Protein AF-A0A1V5VB85-F1 (afdb_monomer)

Structure (mmCIF, N/CA/C/O backbone):
data_AF-A0A1V5VB85-F1
#
_entry.id   AF-A0A1V5VB85-F1
#
loop_
_atom_site.group_PDB
_atom_site.id
_atom_site.type_symbol
_atom_site.label_atom_id
_atom_site.label_alt_id
_atom_site.label_comp_id
_atom_site.label_asym_id
_atom_site.label_entity_id
_atom_site.label_seq_id
_atom_site.pdbx_PDB_ins_code
_atom_site.Cartn_x
_atom_site.Cartn_y
_atom_site.Cartn_z
_atom_site.occupancy
_atom_site.B_iso_or_equiv
_atom_site.auth_seq_id
_atom_site.auth_comp_id
_atom_site.auth_asym_id
_atom_site.auth_atom_id
_atom_site.pdbx_PDB_model_num
ATOM 1 N N . MET A 1 1 ? -17.513 -11.051 17.243 1.00 61.53 1 MET A N 1
ATOM 2 C CA . MET A 1 1 ? -16.758 -9.834 17.634 1.00 61.53 1 MET A CA 1
ATOM 3 C C . MET A 1 1 ? -16.630 -8.921 16.417 1.00 61.53 1 MET A C 1
ATOM 5 O O . MET A 1 1 ? -16.766 -9.424 15.306 1.00 61.53 1 MET A O 1
ATOM 9 N N . LYS A 1 2 ? -16.430 -7.607 16.589 1.00 83.50 2 LYS A N 1
ATOM 10 C CA . LYS A 1 2 ? -16.338 -6.661 15.461 1.00 83.50 2 LYS A CA 1
ATOM 11 C C . LYS A 1 2 ? -14.901 -6.607 14.928 1.00 83.50 2 LYS A C 1
ATOM 13 O O . LYS A 1 2 ? -13.991 -6.323 15.695 1.00 83.50 2 LYS A O 1
ATOM 18 N N . LYS A 1 3 ? -14.724 -6.879 13.634 1.00 93.19 3 LYS A N 1
ATOM 19 C CA . LYS A 1 3 ? -13.442 -6.765 12.920 1.00 93.19 3 LYS A CA 1
ATOM 20 C C . LYS A 1 3 ? -13.002 -5.301 12.788 1.00 93.19 3 LYS A C 1
ATOM 22 O O . LYS A 1 3 ? -13.868 -4.428 12.701 1.00 93.19 3 LYS A O 1
ATOM 27 N N . ILE A 1 4 ? -11.692 -5.035 12.728 1.00 95.19 4 ILE A N 1
ATOM 28 C CA . ILE A 1 4 ? -11.178 -3.670 12.483 1.00 95.19 4 ILE A CA 1
ATOM 29 C C . ILE A 1 4 ? -11.105 -3.300 10.997 1.00 95.19 4 ILE A C 1
ATOM 31 O O . ILE A 1 4 ? -11.135 -2.112 10.675 1.00 95.19 4 ILE A O 1
ATOM 35 N N . GLY A 1 5 ? -11.037 -4.289 10.099 1.00 94.50 5 GLY A N 1
ATOM 36 C CA . GLY A 1 5 ? -11.111 -4.102 8.650 1.00 94.50 5 GLY A CA 1
ATOM 37 C C . GLY A 1 5 ? -12.489 -4.438 8.072 1.00 94.50 5 GLY A C 1
ATOM 38 O O . GLY A 1 5 ? -13.132 -5.411 8.477 1.00 94.50 5 GLY A O 1
ATOM 39 N N . PHE A 1 6 ? -12.914 -3.676 7.070 1.00 94.50 6 PHE A N 1
ATOM 40 C CA . PHE A 1 6 ? -14.128 -3.881 6.283 1.00 94.50 6 PHE A CA 1
ATOM 41 C C . PHE A 1 6 ? -13.810 -3.702 4.794 1.00 94.50 6 PHE A C 1
ATOM 43 O O . PHE A 1 6 ? -13.078 -2.782 4.434 1.00 94.50 6 PHE A O 1
ATOM 50 N N . ILE A 1 7 ? -14.366 -4.567 3.945 1.00 92.38 7 ILE A N 1
ATOM 51 C CA . ILE A 1 7 ? -14.302 -4.437 2.485 1.00 92.38 7 ILE A CA 1
ATOM 52 C C . ILE A 1 7 ? -15.701 -4.044 2.011 1.00 92.38 7 ILE A C 1
ATOM 54 O O . ILE A 1 7 ? -16.670 -4.733 2.329 1.00 92.38 7 ILE A O 1
ATOM 58 N N . GLU A 1 8 ? -15.806 -2.933 1.289 1.00 91.88 8 GLU A N 1
ATOM 59 C CA . GLU A 1 8 ? -17.047 -2.506 0.642 1.00 91.88 8 GLU A CA 1
ATOM 60 C C . GLU A 1 8 ? -17.393 -3.441 -0.531 1.00 91.88 8 GLU A C 1
ATOM 62 O O . GLU A 1 8 ? -16.565 -3.575 -1.438 1.00 91.88 8 GLU A O 1
ATOM 67 N N . PRO A 1 9 ? -18.594 -4.056 -0.561 1.00 88.19 9 PRO A N 1
ATOM 68 C CA . PRO A 1 9 ? -18.975 -4.988 -1.625 1.00 88.19 9 PRO A CA 1
ATOM 69 C C . PRO A 1 9 ? -18.965 -4.374 -3.030 1.00 88.19 9 PRO A C 1
ATOM 71 O O . PRO A 1 9 ? -18.531 -5.026 -3.973 1.00 88.19 9 PRO A O 1
ATOM 74 N N . ASP A 1 10 ? -19.421 -3.125 -3.162 1.00 87.44 10 ASP A N 1
ATOM 75 C CA . ASP A 1 10 ? -19.699 -2.504 -4.466 1.00 87.44 10 ASP A CA 1
ATOM 76 C C . ASP A 1 10 ? -18.494 -1.759 -5.070 1.00 87.44 10 ASP A C 1
ATOM 78 O O . ASP A 1 10 ? -18.439 -1.535 -6.277 1.00 87.44 10 ASP A O 1
ATOM 82 N N . SER A 1 11 ? -17.531 -1.350 -4.236 1.00 86.69 11 SER A N 1
ATOM 83 C CA . SER A 1 11 ? -16.379 -0.517 -4.628 1.00 86.69 11 SER A CA 1
ATOM 84 C C . SER A 1 11 ? -15.026 -1.226 -4.501 1.00 86.69 11 SER A C 1
ATOM 86 O O . SER A 1 11 ? -14.013 -0.719 -4.987 1.00 86.69 11 SER A O 1
ATOM 88 N N . GLY A 1 12 ? -14.975 -2.360 -3.792 1.00 86.38 12 GLY A N 1
ATOM 89 C CA . GLY A 1 12 ? -13.726 -3.022 -3.409 1.00 86.38 12 GLY A CA 1
ATOM 90 C C . GLY A 1 12 ? -12.858 -2.210 -2.437 1.00 86.38 12 GLY A C 1
ATOM 91 O O . GLY A 1 12 ? -11.713 -2.588 -2.187 1.00 86.38 12 GLY A O 1
ATOM 92 N N . PHE A 1 13 ? -13.353 -1.091 -1.888 1.00 92.50 13 PHE A N 1
ATOM 93 C CA . PHE A 1 13 ? -12.591 -0.273 -0.945 1.00 92.50 13 PHE A CA 1
ATOM 94 C C . PHE A 1 13 ? -12.382 -1.007 0.377 1.00 92.50 13 PHE A C 1
ATOM 96 O O . PHE A 1 13 ? -13.329 -1.465 1.019 1.00 92.50 13 PHE A O 1
ATOM 103 N N . VAL A 1 14 ? -11.131 -1.046 0.830 1.00 95.00 14 VAL A N 1
ATOM 104 C CA . VAL A 1 14 ? -10.756 -1.663 2.102 1.00 95.00 14 VAL A CA 1
ATOM 105 C C . VAL A 1 14 ? -10.573 -0.561 3.137 1.00 95.00 14 VAL A C 1
ATOM 107 O O . VAL A 1 14 ? -9.609 0.205 3.076 1.00 95.00 14 VAL A O 1
ATOM 110 N N . ARG A 1 15 ? -11.494 -0.462 4.098 1.00 95.62 15 ARG A N 1
ATOM 111 C CA . ARG A 1 15 ? -11.403 0.470 5.232 1.00 95.62 15 ARG A CA 1
ATOM 112 C C . ARG A 1 15 ? -10.896 -0.253 6.470 1.00 95.62 15 ARG A C 1
ATOM 114 O O . ARG A 1 15 ? -11.437 -1.291 6.837 1.00 95.62 15 ARG A O 1
ATOM 121 N N . VAL A 1 16 ? -9.927 0.333 7.166 1.00 96.06 16 VAL A N 1
ATOM 122 C CA . VAL A 1 16 ? -9.453 -0.155 8.472 1.00 96.06 16 VAL A CA 1
ATOM 123 C C . VAL A 1 16 ? -9.649 0.947 9.507 1.00 96.06 16 VAL A C 1
ATOM 125 O O . VAL A 1 16 ? -9.382 2.109 9.210 1.00 96.06 16 VAL A O 1
ATOM 128 N N . ASN A 1 17 ? -10.124 0.612 10.710 1.00 94.56 17 ASN A N 1
ATOM 129 C CA . ASN A 1 17 ? -10.322 1.557 11.814 1.00 94.56 17 ASN A CA 1
ATOM 130 C C . ASN A 1 17 ? -9.770 0.982 13.129 1.00 94.56 17 ASN A C 1
ATOM 132 O O . ASN A 1 17 ? -10.312 0.025 13.676 1.00 94.56 17 ASN A O 1
ATOM 136 N N . THR A 1 18 ? -8.706 1.596 13.651 1.00 92.81 18 THR A N 1
ATOM 137 C CA . THR A 1 18 ? -7.974 1.156 14.853 1.00 92.81 18 THR A CA 1
ATOM 138 C C . THR A 1 18 ? -8.404 1.878 16.131 1.00 92.81 18 THR A C 1
ATOM 140 O O . THR A 1 18 ? -7.732 1.751 17.155 1.00 92.81 18 THR A O 1
ATOM 143 N N . GLN A 1 19 ? -9.461 2.698 16.079 1.00 89.62 19 GLN A N 1
ATOM 144 C CA . GLN A 1 19 ? -9.843 3.714 17.077 1.00 89.62 19 GLN A CA 1
ATOM 145 C C . GLN A 1 19 ? -8.826 4.862 17.261 1.00 89.62 19 GLN 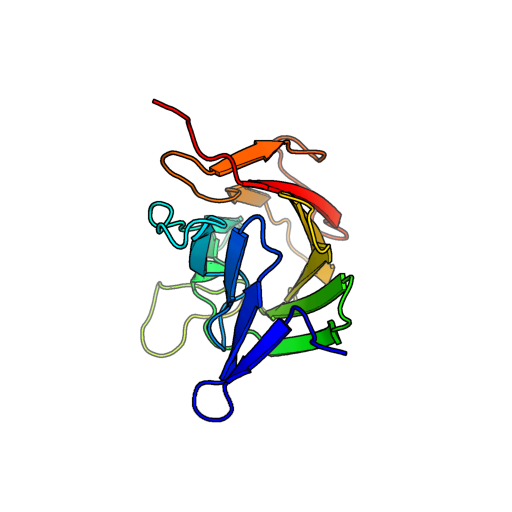A C 1
ATOM 147 O O . GLN A 1 19 ? -9.208 5.947 17.693 1.00 89.62 19 GLN A O 1
ATOM 152 N N . ARG A 1 20 ? -7.540 4.680 16.918 1.00 89.62 20 ARG A N 1
ATOM 153 C CA . ARG A 1 20 ? -6.532 5.764 16.873 1.00 89.62 20 ARG A CA 1
ATOM 154 C C . ARG A 1 20 ? -6.526 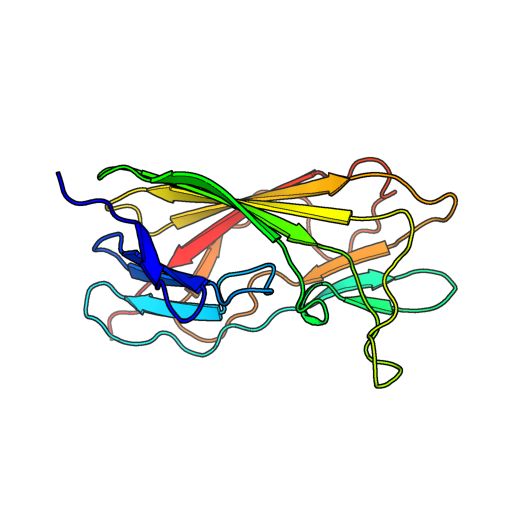6.508 15.547 1.00 89.62 20 ARG A C 1
ATOM 156 O O . ARG A 1 20 ? -6.268 7.710 15.521 1.00 89.62 20 ARG A O 1
ATOM 163 N N . PHE A 1 21 ? -6.784 5.788 14.464 1.00 92.00 21 PHE A N 1
ATOM 164 C CA . PHE A 1 21 ? -6.925 6.310 13.115 1.00 92.00 21 PHE A CA 1
ATOM 165 C C . PHE A 1 21 ? -7.834 5.380 12.302 1.00 92.00 21 PHE A C 1
ATOM 167 O O . PHE A 1 21 ? -8.101 4.243 12.699 1.00 92.00 21 PHE A O 1
ATOM 174 N N . GLY A 1 22 ? -8.277 5.852 11.144 1.00 92.94 22 GLY A N 1
ATOM 175 C CA . GLY A 1 22 ? -8.768 5.003 10.070 1.00 92.94 22 GLY A CA 1
ATOM 176 C C . GLY A 1 22 ? -7.988 5.260 8.786 1.00 92.94 22 GLY A C 1
ATOM 177 O O . GLY A 1 22 ? -7.509 6.373 8.568 1.00 92.94 22 GLY A O 1
ATOM 178 N N . CYS A 1 23 ? -7.846 4.246 7.941 1.00 93.88 23 CYS A N 1
ATOM 179 C CA . CYS A 1 23 ? -7.293 4.384 6.595 1.00 93.88 23 CYS A CA 1
ATOM 180 C C . CYS A 1 23 ? -8.195 3.711 5.555 1.00 93.88 23 CYS A C 1
ATOM 182 O O . CYS A 1 23 ? -9.106 2.948 5.894 1.00 93.88 23 CYS A O 1
ATOM 184 N N . THR A 1 24 ? -7.983 4.026 4.278 1.00 93.94 24 THR A N 1
ATOM 185 C CA . THR A 1 24 ? -8.713 3.406 3.167 1.00 93.94 24 THR A CA 1
ATOM 186 C C . THR A 1 24 ? -7.782 3.116 1.998 1.00 93.94 24 THR A C 1
ATOM 188 O O . THR A 1 24 ? -7.100 4.016 1.505 1.00 93.94 24 THR A O 1
ATOM 191 N N . PHE A 1 25 ? -7.781 1.862 1.552 1.00 92.44 25 PHE A N 1
ATOM 192 C CA . PHE A 1 25 ? -7.155 1.412 0.313 1.00 92.44 25 PHE A CA 1
ATOM 193 C C . PHE A 1 25 ? -8.222 1.408 -0.783 1.00 92.44 25 PHE A C 1
ATOM 195 O O . PHE A 1 25 ? -9.324 0.893 -0.578 1.00 92.44 25 PHE A O 1
ATOM 202 N N . PHE A 1 26 ? -7.908 2.005 -1.929 1.00 89.44 26 PHE A N 1
ATOM 203 C CA . PHE A 1 26 ? -8.766 1.973 -3.113 1.00 89.44 26 PHE A CA 1
ATOM 204 C C . PHE A 1 26 ? -8.371 0.764 -3.956 1.00 89.44 26 PHE A C 1
ATOM 206 O O . PHE A 1 26 ? -7.178 0.529 -4.127 1.00 89.44 26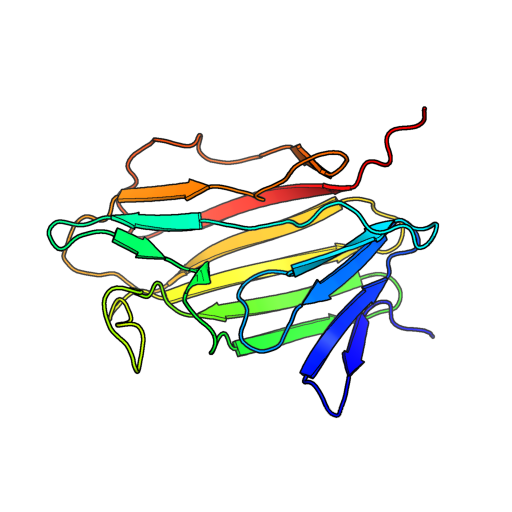 PHE A O 1
ATOM 213 N N . HIS A 1 27 ? -9.339 0.018 -4.490 1.00 84.12 27 HIS A N 1
ATOM 214 C CA . HIS A 1 27 ? -9.043 -1.116 -5.367 1.00 84.12 27 HIS A CA 1
ATOM 215 C C . HIS A 1 27 ? -8.101 -0.694 -6.511 1.00 84.12 27 HIS A C 1
ATOM 217 O O . HIS A 1 27 ? -8.268 0.382 -7.090 1.00 84.12 27 HIS A O 1
ATOM 223 N N . GLY A 1 28 ? -7.081 -1.511 -6.782 1.00 83.25 28 GLY A N 1
ATOM 224 C CA . GLY A 1 28 ? -6.055 -1.228 -7.782 1.00 83.25 28 GLY A CA 1
ATOM 225 C C . GLY A 1 28 ? -4.865 -0.379 -7.311 1.00 83.25 28 GLY A C 1
ATOM 226 O O . GLY A 1 28 ? -3.900 -0.266 -8.060 1.00 83.25 28 GLY A O 1
ATOM 227 N N . HIS A 1 29 ? -4.875 0.198 -6.099 1.00 87.31 29 HIS A N 1
ATOM 228 C CA . HIS A 1 29 ? -3.764 1.016 -5.580 1.00 87.31 29 HIS A CA 1
ATOM 229 C C . HIS A 1 29 ? -2.843 0.256 -4.615 1.00 87.31 29 HIS A C 1
ATOM 231 O O . HIS A 1 29 ? -3.283 -0.215 -3.572 1.00 87.31 29 HIS A O 1
ATOM 237 N N . MET A 1 30 ? -1.531 0.272 -4.870 1.00 89.44 30 MET A N 1
ATOM 238 C CA . MET A 1 30 ? -0.515 -0.381 -4.020 1.00 89.44 30 MET A CA 1
ATOM 239 C C . MET A 1 30 ? -0.421 0.121 -2.564 1.00 89.44 30 MET A C 1
ATOM 241 O O . MET A 1 30 ? 0.268 -0.501 -1.759 1.00 89.44 30 MET A O 1
ATOM 245 N N . PHE A 1 31 ? -1.088 1.222 -2.208 1.00 88.25 31 PHE A N 1
ATOM 246 C CA . PHE A 1 31 ? -0.999 1.886 -0.903 1.00 88.25 31 PHE A CA 1
ATOM 247 C C . PHE A 1 31 ? -2.350 2.489 -0.467 1.00 88.25 31 PHE A C 1
ATOM 249 O O . PHE A 1 31 ? -3.201 2.784 -1.312 1.00 88.25 31 PHE A O 1
ATOM 256 N N . PRO A 1 32 ? -2.578 2.710 0.846 1.00 89.31 32 PRO A N 1
ATOM 257 C CA . PRO A 1 32 ? -3.772 3.404 1.324 1.00 89.31 32 PRO A CA 1
ATOM 258 C C . PRO A 1 32 ? -3.730 4.880 0.907 1.00 89.31 32 PRO A C 1
ATOM 260 O O . PRO A 1 32 ? -2.702 5.530 1.056 1.00 89.31 32 PRO A O 1
ATOM 263 N N . VAL A 1 33 ? -4.841 5.432 0.416 1.00 86.62 33 VAL A N 1
ATOM 264 C CA . VAL A 1 33 ? -4.888 6.784 -0.186 1.00 86.62 33 VAL A CA 1
ATOM 265 C C . VAL A 1 33 ? -5.580 7.837 0.685 1.00 86.62 33 VAL A C 1
ATOM 267 O O . VAL A 1 33 ? -5.416 9.034 0.459 1.00 86.62 33 VAL A O 1
ATOM 270 N N . TYR A 1 34 ? -6.341 7.412 1.696 1.00 88.75 34 TYR A N 1
ATOM 271 C CA . TYR A 1 34 ? -7.060 8.304 2.607 1.00 88.75 34 TYR A CA 1
ATOM 272 C C . TYR A 1 34 ? -6.851 7.896 4.065 1.00 88.75 34 TYR A C 1
ATOM 274 O O . TYR A 1 34 ? -6.803 6.705 4.381 1.00 88.75 34 TYR A O 1
ATOM 282 N N . PHE A 1 35 ? -6.761 8.891 4.954 1.00 90.19 35 PHE A N 1
ATOM 283 C CA . PHE A 1 35 ? -6.619 8.698 6.396 1.00 90.19 35 PHE A CA 1
ATOM 284 C C . PHE A 1 35 ? -7.484 9.678 7.188 1.00 90.19 35 PHE A C 1
ATOM 286 O O . PHE A 1 35 ? -7.529 10.874 6.895 1.00 90.19 35 PHE A O 1
ATOM 293 N N . VAL A 1 36 ? -8.065 9.180 8.275 1.00 90.81 36 VAL A N 1
ATOM 294 C CA . VAL A 1 36 ? -8.704 9.968 9.336 1.00 90.81 36 VAL A CA 1
ATOM 295 C C . VAL A 1 36 ? -8.056 9.647 10.677 1.00 90.81 36 VAL A C 1
ATOM 297 O O . VAL A 1 36 ? -7.539 8.549 10.873 1.00 90.81 36 VAL A O 1
ATOM 300 N N . SER A 1 37 ? -8.074 10.572 11.626 1.00 89.81 37 SER A N 1
ATOM 301 C CA . SER A 1 37 ? -7.724 10.274 13.015 1.00 89.81 37 SER A CA 1
ATOM 302 C C . SER A 1 37 ? -8.888 9.598 13.753 1.00 89.81 37 SER A C 1
ATOM 304 O O . SER A 1 37 ? -9.999 9.487 13.233 1.00 89.81 37 SER A O 1
ATOM 306 N N . GLY A 1 38 ? -8.652 9.155 14.990 1.00 86.44 38 GLY A N 1
ATOM 307 C CA . GLY A 1 38 ? -9.688 8.585 15.860 1.00 86.44 38 GLY A CA 1
ATOM 308 C C . GLY A 1 38 ? -10.845 9.541 16.177 1.00 86.44 38 GLY A C 1
ATOM 309 O O . GLY A 1 38 ? -11.926 9.083 16.530 1.00 86.44 38 GLY A O 1
ATOM 310 N N . SER A 1 39 ? -10.652 10.855 15.999 1.00 88.44 39 SER A N 1
ATOM 311 C CA . SER A 1 39 ? -11.710 11.873 16.097 1.00 88.44 39 SER A CA 1
ATOM 312 C C . SER A 1 39 ? -12.516 12.050 14.796 1.00 88.44 39 SER A C 1
ATOM 314 O O . SER A 1 39 ? -13.393 12.906 14.725 1.00 88.44 39 SER A O 1
ATOM 316 N N . GLY A 1 40 ? -12.226 11.263 13.751 1.00 89.25 40 GLY A N 1
ATOM 317 C CA . GLY A 1 40 ? -12.863 11.341 12.431 1.00 89.25 40 GLY A CA 1
ATOM 318 C C . GLY A 1 40 ? -12.303 12.440 11.519 1.00 89.25 40 GLY A C 1
ATOM 319 O O . GLY A 1 40 ? -12.689 12.526 10.354 1.00 89.25 40 GLY A O 1
ATOM 320 N N . LYS A 1 41 ? -11.372 13.265 12.010 1.00 89.62 41 LYS A N 1
ATOM 321 C CA . LYS A 1 41 ? -10.755 14.347 11.239 1.00 89.62 41 LYS A CA 1
ATOM 322 C C . LYS A 1 41 ? -9.834 13.790 10.151 1.00 89.62 41 LYS A C 1
ATOM 324 O O . LYS A 1 41 ? -8.926 13.018 10.449 1.00 89.62 41 LYS A O 1
ATOM 329 N N . ALA A 1 42 ? -10.016 14.234 8.909 1.00 88.31 42 ALA A N 1
ATOM 330 C CA . ALA A 1 42 ? -9.107 13.917 7.808 1.00 88.31 42 ALA A CA 1
ATOM 331 C C . ALA A 1 42 ? -7.677 14.416 8.084 1.00 88.31 42 ALA A C 1
ATOM 333 O O . ALA A 1 42 ? -7.473 15.563 8.501 1.00 88.31 42 ALA A O 1
ATOM 334 N N . PHE A 1 43 ? -6.684 13.572 7.805 1.00 84.12 43 PHE A N 1
ATOM 335 C CA . PHE A 1 43 ? -5.314 14.038 7.589 1.00 84.12 43 PHE A CA 1
ATOM 336 C C . PHE A 1 43 ? -5.200 14.664 6.183 1.00 84.12 43 PHE A C 1
ATOM 338 O O . PHE A 1 43 ? -6.033 14.374 5.319 1.00 84.12 43 PHE A O 1
ATOM 345 N N . PRO A 1 44 ? -4.200 15.527 5.922 1.00 78.94 44 PRO A N 1
ATOM 346 C CA . PRO A 1 44 ? -3.948 16.040 4.579 1.00 78.94 44 PRO A CA 1
ATOM 347 C C . PRO A 1 44 ? -3.669 14.913 3.580 1.00 78.94 44 PRO A C 1
ATOM 349 O O . PRO A 1 44 ? -3.239 13.824 3.964 1.00 78.94 44 PRO A O 1
ATOM 352 N N . GLY A 1 45 ? -3.888 15.198 2.294 1.00 70.56 45 GLY A N 1
ATOM 353 C CA . GLY A 1 45 ? -3.642 14.247 1.213 1.00 70.56 45 GLY A CA 1
ATOM 354 C C . GLY A 1 45 ? -2.226 13.674 1.259 1.00 70.56 45 GLY A C 1
ATOM 355 O O . GLY A 1 45 ? -1.246 14.399 1.452 1.00 70.56 45 GLY A O 1
ATOM 356 N N . VAL A 1 46 ? -2.138 12.359 1.082 1.00 70.50 46 VAL A N 1
ATOM 357 C CA . VAL A 1 46 ? -0.892 11.598 1.105 1.00 70.50 46 VAL A CA 1
ATOM 358 C C . VAL A 1 46 ? -0.711 11.018 -0.304 1.00 70.50 46 VAL A C 1
ATOM 360 O O . VAL A 1 46 ? -1.652 10.491 -0.889 1.00 70.50 46 VAL A O 1
ATOM 363 N N . SER A 1 47 ? 0.463 11.200 -0.905 1.00 70.31 47 SER A N 1
ATOM 364 C CA . SER A 1 47 ? 0.734 10.962 -2.338 1.00 70.31 47 SER A CA 1
ATOM 365 C C . SER A 1 47 ? 2.114 10.343 -2.496 1.00 70.31 47 SER A C 1
ATOM 367 O O . SER A 1 47 ? 2.984 10.782 -1.764 1.00 70.31 47 SER A O 1
ATOM 369 N N . TRP A 1 48 ? 2.388 9.402 -3.400 1.00 73.50 48 TRP A N 1
ATOM 370 C CA . TRP A 1 48 ? 3.734 8.802 -3.455 1.00 73.50 48 TRP A CA 1
ATOM 371 C C . TRP A 1 48 ? 4.316 8.562 -4.831 1.00 73.50 48 TRP A C 1
ATOM 373 O O . TRP A 1 48 ? 3.725 8.901 -5.854 1.00 73.50 48 TRP A O 1
ATOM 383 N N . ARG A 1 49 ? 5.585 8.150 -4.758 1.00 76.44 49 ARG A N 1
ATOM 384 C CA . ARG A 1 49 ? 6.618 8.144 -5.781 1.00 76.44 49 ARG A CA 1
ATOM 385 C C . ARG A 1 49 ? 7.656 7.076 -5.403 1.00 76.44 49 ARG A C 1
ATOM 387 O O . ARG A 1 49 ? 8.823 7.386 -5.195 1.00 76.44 49 ARG A O 1
ATOM 394 N N . ASP A 1 50 ? 7.224 5.834 -5.215 1.00 82.62 50 ASP A N 1
ATOM 395 C CA . ASP A 1 50 ? 8.171 4.717 -5.199 1.00 82.62 50 ASP A CA 1
ATOM 396 C C . ASP A 1 50 ? 8.582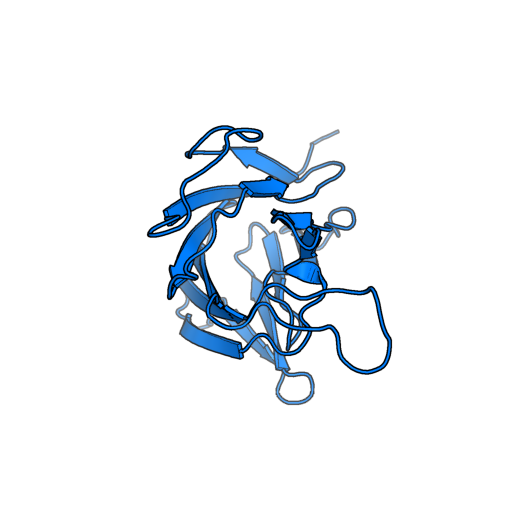 4.469 -6.655 1.00 82.62 50 ASP A C 1
ATOM 398 O O . ASP A 1 50 ? 7.757 4.075 -7.489 1.00 82.62 50 ASP A O 1
ATOM 402 N N . GLU A 1 51 ? 9.833 4.810 -6.979 1.00 86.19 51 GLU A N 1
ATOM 403 C CA . GLU A 1 51 ? 10.347 4.846 -8.351 1.00 86.19 51 GLU A CA 1
ATOM 404 C C . GLU A 1 51 ? 11.529 3.880 -8.546 1.00 86.19 51 GLU A C 1
ATOM 406 O O . GLU A 1 51 ? 12.413 3.758 -7.693 1.00 86.19 51 GLU A O 1
ATOM 411 N N . LEU A 1 52 ? 11.568 3.222 -9.705 1.00 84.94 52 LEU A N 1
ATOM 412 C CA . LEU A 1 52 ? 12.733 2.498 -10.222 1.00 84.94 52 LEU A CA 1
ATOM 413 C C . LEU A 1 52 ? 13.249 3.234 -11.460 1.00 84.94 52 LEU A C 1
ATOM 415 O O . LEU A 1 52 ? 12.459 3.572 -12.338 1.00 84.94 52 LEU A O 1
ATOM 419 N N . THR A 1 53 ? 14.556 3.441 -11.564 1.00 85.12 53 THR A N 1
ATOM 420 C CA . THR A 1 53 ? 15.202 4.055 -12.736 1.00 85.12 53 THR A CA 1
ATOM 421 C C . THR A 1 53 ? 16.150 3.059 -13.392 1.00 85.12 53 THR A C 1
ATOM 423 O O . THR A 1 53 ? 16.851 2.330 -12.696 1.00 85.12 53 THR A O 1
ATOM 426 N N . ASP A 1 54 ? 16.190 3.033 -14.721 1.00 85.50 54 ASP A N 1
ATOM 427 C CA . ASP A 1 54 ? 17.162 2.264 -15.505 1.00 85.50 54 ASP A CA 1
ATOM 428 C C . ASP A 1 54 ? 17.581 3.016 -16.777 1.00 85.50 54 ASP A C 1
ATOM 430 O O . ASP A 1 54 ? 17.156 4.152 -17.003 1.00 85.50 54 ASP A O 1
ATOM 434 N N . GLU A 1 55 ? 18.402 2.395 -17.628 1.00 85.19 55 GLU A N 1
ATOM 435 C CA . GLU A 1 55 ? 18.914 3.004 -18.864 1.00 85.19 55 GLU A CA 1
ATOM 436 C C . GLU A 1 55 ? 17.822 3.409 -19.868 1.00 85.19 55 GLU A C 1
ATOM 438 O O . GLU A 1 55 ? 18.083 4.183 -20.786 1.00 85.19 55 GLU A O 1
ATOM 443 N N . THR A 1 56 ? 16.589 2.920 -19.695 1.00 83.94 56 THR A N 1
ATOM 444 C CA . THR A 1 56 ? 15.440 3.317 -20.514 1.00 83.94 56 THR A CA 1
ATOM 445 C C . THR A 1 56 ? 14.580 4.409 -19.871 1.00 83.94 56 THR A C 1
ATOM 447 O O . THR A 1 56 ? 13.642 4.866 -20.524 1.00 83.94 56 THR A O 1
ATOM 450 N N . GLY A 1 57 ? 14.828 4.807 -18.614 1.00 86.75 57 GLY A N 1
ATOM 451 C CA . GLY A 1 57 ? 14.081 5.843 -17.880 1.00 86.75 57 GLY A CA 1
ATOM 452 C C . GLY A 1 57 ? 13.409 5.380 -16.574 1.00 86.75 57 GLY A C 1
ATOM 453 O O . GLY A 1 57 ? 13.707 4.315 -16.035 1.00 86.75 57 GLY A O 1
ATOM 454 N N . VAL A 1 58 ? 12.484 6.200 -16.060 1.00 87.12 58 VAL A N 1
ATOM 455 C CA . VAL A 1 58 ? 11.835 6.028 -14.740 1.00 87.1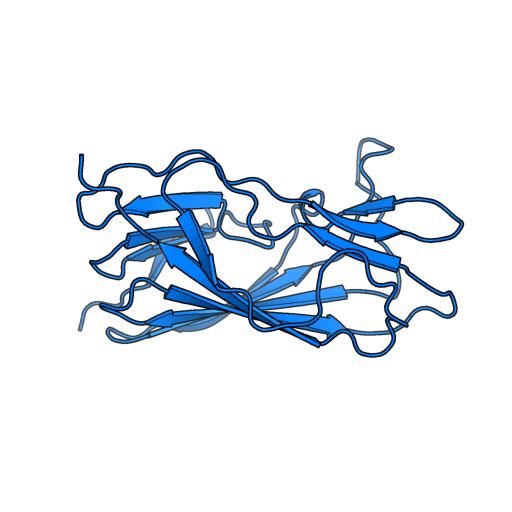2 58 VAL A CA 1
ATOM 456 C C . VAL A 1 58 ? 10.523 5.236 -14.835 1.00 87.12 58 VAL A C 1
ATOM 458 O O . VAL A 1 58 ? 9.709 5.484 -15.723 1.00 87.12 58 VAL A O 1
ATOM 461 N N . TRP A 1 59 ? 10.295 4.335 -13.880 1.00 86.88 59 TRP A N 1
ATOM 462 C CA . TRP A 1 59 ? 9.079 3.545 -13.657 1.00 86.88 59 TRP A CA 1
ATOM 463 C C . TRP A 1 59 ? 8.527 3.831 -12.255 1.00 86.88 59 TRP A C 1
ATOM 465 O O . TRP A 1 59 ? 9.291 4.104 -11.331 1.00 86.88 59 TRP A O 1
ATOM 475 N N . ARG A 1 60 ? 7.206 3.764 -12.081 1.00 86.75 60 ARG A N 1
ATOM 476 C CA . ARG A 1 60 ? 6.479 4.283 -10.912 1.00 86.75 60 ARG A CA 1
ATOM 477 C C . ARG A 1 60 ? 5.451 3.293 -10.396 1.00 86.75 60 ARG A C 1
ATOM 479 O O . ARG A 1 60 ? 4.681 2.745 -11.181 1.00 86.75 60 ARG A O 1
A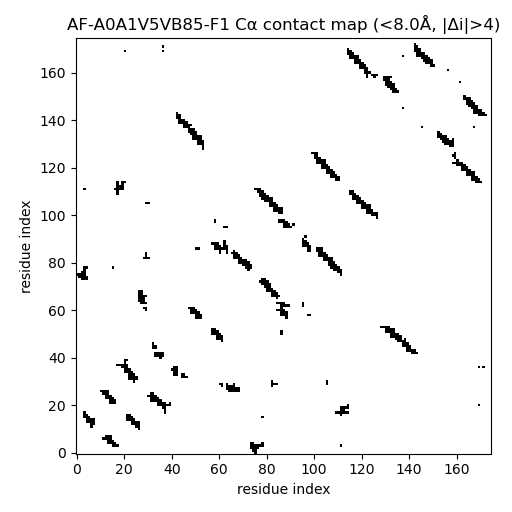TOM 486 N N . LEU A 1 61 ? 5.390 3.113 -9.081 1.00 84.38 61 LEU A N 1
ATOM 487 C CA . LEU A 1 61 ? 4.413 2.217 -8.460 1.00 84.38 61 LEU A CA 1
ATOM 488 C C . LEU A 1 61 ? 3.032 2.872 -8.259 1.00 84.38 61 LEU A C 1
ATOM 490 O O . LEU A 1 61 ? 2.023 2.178 -8.218 1.00 84.38 61 LEU A O 1
ATOM 494 N N . GLN A 1 62 ? 2.954 4.208 -8.191 1.00 77.06 62 GLN A N 1
ATOM 495 C CA . GLN A 1 62 ? 1.680 4.946 -8.114 1.00 77.06 62 GLN A CA 1
ATOM 496 C C . GLN A 1 62 ? 0.907 5.036 -9.441 1.00 77.06 62 GLN A C 1
ATOM 498 O O . GLN A 1 62 ? -0.242 5.479 -9.442 1.00 77.06 62 GLN A O 1
ATOM 503 N N . ASP A 1 63 ? 1.545 4.671 -10.557 1.00 74.25 63 ASP A N 1
ATOM 504 C CA . ASP A 1 63 ? 0.934 4.638 -11.892 1.00 74.25 63 ASP A CA 1
ATOM 505 C C . ASP A 1 63 ? 0.360 3.246 -12.244 1.00 74.25 63 ASP A C 1
ATOM 507 O O . ASP A 1 63 ? -0.208 3.073 -13.326 1.00 74.25 63 ASP A O 1
ATOM 511 N N . ASP A 1 64 ? 0.476 2.271 -11.332 1.00 76.25 64 ASP A N 1
ATOM 512 C CA . ASP A 1 64 ? -0.300 1.030 -11.362 1.00 76.25 64 ASP A CA 1
ATOM 513 C C . ASP A 1 64 ? -1.691 1.275 -10.749 1.00 76.25 64 ASP A C 1
ATOM 515 O O . ASP A 1 64 ? -1.833 1.910 -9.699 1.00 76.25 64 ASP A O 1
ATOM 519 N N . ARG A 1 65 ? -2.724 0.803 -11.450 1.00 73.81 65 ARG A N 1
ATOM 520 C CA . ARG A 1 65 ? -4.143 0.878 -11.061 1.00 73.81 65 ARG A CA 1
ATOM 521 C C . ARG A 1 65 ? -4.821 -0.492 -11.064 1.00 73.81 65 ARG A C 1
ATOM 523 O O . ARG A 1 65 ? -6.047 -0.568 -11.017 1.00 73.81 65 ARG A O 1
ATOM 530 N N . TRP A 1 66 ? -4.031 -1.555 -11.153 1.00 78.25 66 TRP A N 1
ATOM 531 C CA . TRP A 1 66 ? -4.471 -2.943 -11.220 1.00 78.25 66 TRP A CA 1
ATOM 532 C C . TRP A 1 66 ? -3.856 -3.779 -10.093 1.00 78.25 66 TRP A C 1
ATOM 534 O O . TRP A 1 66 ? -3.866 -5.003 -10.167 1.00 78.25 66 TRP A O 1
ATOM 544 N N . ALA A 1 67 ? -3.345 -3.127 -9.040 1.00 87.31 67 ALA A N 1
ATOM 545 C CA . ALA A 1 67 ? -2.780 -3.811 -7.888 1.00 87.31 67 ALA A CA 1
ATOM 546 C C . ALA A 1 67 ? -3.807 -4.740 -7.221 1.00 87.31 67 ALA A C 1
ATOM 548 O O . ALA A 1 67 ? -4.892 -4.312 -6.809 1.00 87.31 67 ALA A O 1
ATOM 549 N N . GLU A 1 68 ? -3.435 -6.009 -7.092 1.00 91.44 68 GLU A N 1
ATOM 550 C CA . GLU A 1 68 ? -4.247 -7.054 -6.478 1.00 91.44 68 GLU A CA 1
ATOM 551 C C . GLU A 1 68 ? -4.094 -7.030 -4.953 1.00 91.44 68 GLU A C 1
ATOM 553 O O . GLU A 1 68 ? -3.006 -6.769 -4.430 1.00 91.44 68 GLU A O 1
ATOM 558 N N . PHE A 1 69 ? -5.186 -7.309 -4.232 1.00 92.75 69 PHE A N 1
ATOM 559 C CA . PHE A 1 69 ? -5.223 -7.320 -2.767 1.00 92.75 69 PHE A CA 1
ATOM 560 C C . PHE A 1 69 ? -5.488 -8.725 -2.231 1.00 92.75 69 PHE A C 1
ATOM 562 O O . PHE A 1 69 ? -6.515 -9.332 -2.533 1.00 92.75 69 PHE A O 1
ATOM 569 N N . ASN A 1 70 ? -4.601 -9.201 -1.361 1.00 94.12 70 ASN A N 1
ATOM 570 C CA . ASN A 1 70 ? -4.728 -10.473 -0.659 1.00 94.12 70 ASN A CA 1
ATOM 571 C C . ASN A 1 70 ? -4.897 -10.226 0.849 1.00 94.12 70 ASN A C 1
ATOM 573 O O . ASN A 1 70 ? -4.001 -9.695 1.509 1.00 94.12 70 ASN A O 1
ATOM 577 N N . LEU A 1 71 ? -6.057 -10.586 1.405 1.00 95.12 71 LEU A N 1
ATOM 578 C CA . LEU A 1 71 ? -6.360 -10.395 2.825 1.00 95.12 71 LEU A CA 1
ATOM 579 C C . LEU A 1 71 ? -5.857 -11.589 3.649 1.00 95.12 71 LEU A C 1
ATOM 581 O O . LEU A 1 71 ? -6.474 -12.651 3.639 1.00 95.12 71 LEU A O 1
ATOM 585 N N . LEU A 1 72 ? -4.777 -11.390 4.406 1.00 97.00 72 LEU A N 1
ATOM 586 C CA . LEU A 1 72 ? -4.166 -12.433 5.235 1.00 97.00 72 LEU A CA 1
ATOM 587 C C . LEU A 1 72 ? -4.805 -12.559 6.625 1.00 97.00 72 LEU A C 1
ATOM 589 O O . LEU A 1 72 ? -4.903 -13.662 7.156 1.00 97.00 72 LEU A O 1
ATOM 593 N N . ASP A 1 73 ? -5.222 -11.445 7.232 1.00 97.56 73 ASP A N 1
ATOM 594 C CA . ASP A 1 73 ? -5.872 -11.436 8.548 1.00 97.56 73 ASP A CA 1
ATOM 595 C C . ASP A 1 73 ? -6.817 -10.237 8.703 1.00 97.56 73 ASP A C 1
ATOM 597 O O . ASP A 1 73 ? -6.560 -9.144 8.196 1.00 97.56 73 ASP A O 1
ATOM 601 N N . ASN A 1 74 ? -7.915 -10.436 9.429 1.00 96.81 74 ASN A N 1
ATOM 602 C CA . ASN A 1 74 ? -8.874 -9.395 9.777 1.00 96.81 74 ASN A CA 1
ATOM 603 C C . ASN A 1 74 ? -9.679 -9.817 11.017 1.00 96.81 74 ASN A C 1
ATOM 605 O O . ASN A 1 74 ? -10.800 -10.339 10.907 1.00 96.81 74 ASN A O 1
ATOM 609 N N . SER A 1 75 ? -9.078 -9.605 12.185 1.00 96.25 75 SER A N 1
ATOM 610 C CA . SER A 1 75 ? -9.626 -9.868 13.516 1.00 96.25 75 SER A CA 1
ATOM 611 C C . SER A 1 75 ? -10.093 -8.558 14.200 1.00 96.25 75 SER A C 1
ATOM 613 O O . SER A 1 75 ? -10.083 -7.485 13.583 1.00 96.25 75 SER A O 1
ATOM 615 N N . PRO A 1 76 ? -10.577 -8.601 15.456 1.00 95.88 76 PRO A N 1
ATOM 616 C CA . PRO A 1 76 ? -10.782 -7.401 16.277 1.00 95.88 76 PRO A CA 1
ATOM 617 C C . PRO A 1 76 ? -9.481 -6.729 16.756 1.00 95.88 76 PRO A C 1
ATOM 619 O O . PRO A 1 76 ? -9.510 -5.571 17.166 1.00 95.88 76 PRO A O 1
ATOM 622 N N . GLU A 1 77 ? -8.351 -7.437 16.720 1.00 96.62 77 GLU A N 1
ATOM 623 C CA . GLU A 1 77 ? -7.049 -6.982 17.228 1.00 96.62 77 GLU A CA 1
ATOM 624 C C . GLU A 1 77 ? -6.084 -6.583 16.104 1.00 96.62 77 GLU A C 1
ATOM 626 O O . GLU A 1 77 ? -5.235 -5.714 16.309 1.00 96.62 77 GLU A O 1
ATOM 631 N N . ARG A 1 78 ? -6.187 -7.209 14.924 1.00 96.94 78 ARG A N 1
ATOM 632 C CA . ARG A 1 78 ? -5.206 -7.079 13.842 1.00 96.94 78 ARG A CA 1
ATOM 633 C C . ARG A 1 78 ? -5.846 -7.146 12.456 1.00 96.94 78 ARG A C 1
ATOM 635 O O . ARG A 1 78 ? -6.834 -7.837 12.224 1.00 96.94 78 ARG A O 1
ATOM 642 N N . PHE A 1 79 ? -5.228 -6.442 11.518 1.00 97.62 79 PHE A N 1
ATOM 643 C CA . PHE A 1 79 ? -5.510 -6.490 10.093 1.00 97.62 79 PHE A CA 1
ATOM 644 C C . PHE A 1 79 ? -4.191 -6.655 9.333 1.00 97.62 79 PHE A C 1
ATOM 646 O O . PHE A 1 79 ? -3.245 -5.900 9.576 1.00 97.62 79 PHE A O 1
ATOM 653 N N . VAL A 1 80 ? -4.123 -7.635 8.431 1.00 97.81 80 VAL A N 1
ATOM 654 C CA . VAL A 1 80 ? -2.959 -7.883 7.571 1.00 97.81 80 VAL A CA 1
ATOM 655 C C . VAL A 1 80 ? -3.422 -8.077 6.133 1.00 97.81 80 VAL A C 1
ATOM 657 O O . VAL A 1 80 ? -4.258 -8.936 5.858 1.00 97.81 80 VAL A O 1
ATOM 660 N N . MET A 1 81 ? -2.857 -7.300 5.211 1.00 96.56 81 MET A N 1
ATOM 661 C CA . MET A 1 81 ? -3.165 -7.367 3.781 1.00 96.56 81 MET A CA 1
ATOM 662 C C . MET A 1 81 ? -1.896 -7.183 2.954 1.00 96.56 81 MET A C 1
ATOM 664 O O . MET A 1 81 ? -1.050 -6.359 3.294 1.00 96.56 81 MET A O 1
ATOM 668 N N . GLU A 1 82 ? -1.773 -7.930 1.865 1.00 95.56 82 GLU A N 1
ATOM 669 C CA . GLU A 1 82 ? -0.739 -7.738 0.849 1.00 95.56 82 GLU A CA 1
ATOM 670 C C . GLU A 1 82 ? -1.342 -7.024 -0.361 1.00 95.56 82 GLU A C 1
ATOM 672 O O . GLU A 1 82 ? -2.406 -7.413 -0.841 1.00 95.56 82 GLU A O 1
ATOM 677 N N . CYS A 1 83 ? -0.653 -5.994 -0.848 1.00 93.56 83 CYS A N 1
ATOM 678 C CA . CYS A 1 83 ? -0.884 -5.400 -2.160 1.00 93.56 83 CYS A CA 1
ATOM 679 C C . CYS A 1 83 ? 0.226 -5.871 -3.106 1.00 93.56 83 CYS A C 1
ATOM 681 O O . CYS A 1 83 ? 1.406 -5.762 -2.753 1.00 93.56 83 CYS A O 1
ATOM 683 N N . THR A 1 84 ? -0.125 -6.353 -4.298 1.00 92.44 84 THR A N 1
ATOM 684 C CA . THR A 1 84 ? 0.839 -6.773 -5.328 1.00 92.44 84 THR A CA 1
ATOM 685 C C . THR A 1 84 ? 0.590 -6.081 -6.660 1.00 92.44 84 THR A C 1
ATOM 687 O O . THR A 1 84 ? -0.548 -6.003 -7.109 1.00 92.44 84 THR A O 1
ATOM 690 N N . GLY A 1 85 ? 1.658 -5.612 -7.308 1.00 91.06 85 GLY A N 1
ATOM 691 C CA . GLY A 1 85 ? 1.583 -4.835 -8.551 1.00 91.06 85 GLY A CA 1
ATOM 692 C C . GLY A 1 85 ? 2.939 -4.698 -9.244 1.00 91.06 85 GLY A C 1
ATOM 693 O O . GLY A 1 85 ? 3.912 -5.365 -8.880 1.00 91.06 85 GLY A O 1
ATOM 694 N N . THR A 1 86 ? 3.027 -3.829 -10.248 1.00 89.38 86 THR A N 1
ATOM 695 C CA . THR A 1 86 ? 4.230 -3.617 -11.071 1.00 89.38 86 THR A CA 1
ATOM 696 C C . THR A 1 86 ? 4.577 -2.135 -11.205 1.00 89.38 86 THR A C 1
ATOM 698 O O . THR A 1 86 ? 3.717 -1.263 -11.133 1.00 89.38 86 THR A O 1
ATOM 701 N N . PHE A 1 87 ? 5.856 -1.816 -11.413 1.00 87.56 87 PHE A N 1
ATOM 702 C CA . PHE A 1 87 ? 6.255 -0.432 -11.682 1.00 87.56 87 PHE A CA 1
ATOM 703 C C . PHE A 1 87 ? 5.941 -0.095 -13.139 1.00 87.56 87 PHE A C 1
ATOM 705 O O . PHE A 1 87 ? 6.405 -0.784 -14.046 1.00 87.56 87 PHE A O 1
ATOM 712 N N . CYS A 1 88 ? 5.176 0.967 -13.369 1.00 85.94 88 CYS A N 1
ATOM 713 C CA . CYS A 1 88 ? 4.635 1.308 -14.682 1.00 85.94 88 CYS A CA 1
ATOM 714 C C . CYS A 1 88 ? 5.109 2.690 -15.162 1.00 85.94 88 CYS A C 1
ATOM 716 O O . CYS A 1 88 ? 5.6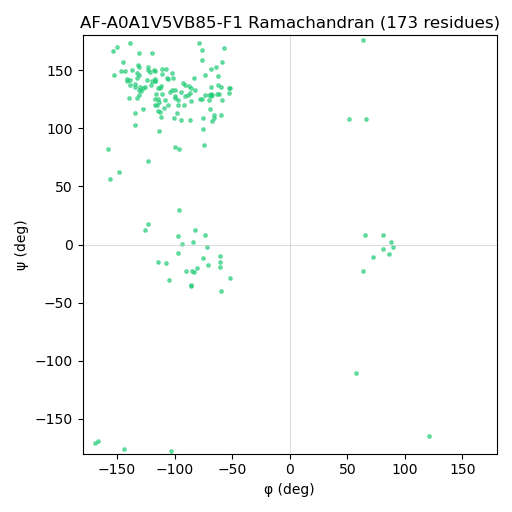18 3.490 -14.375 1.00 85.94 88 CYS A O 1
ATOM 718 N N . ARG A 1 89 ? 4.948 2.997 -16.454 1.00 83.50 89 ARG A N 1
ATOM 719 C CA . ARG A 1 89 ? 5.235 4.330 -17.015 1.00 83.50 89 ARG A CA 1
ATOM 720 C C . ARG A 1 89 ? 3.993 5.061 -17.482 1.00 83.50 89 ARG A C 1
ATOM 722 O O . ARG A 1 89 ? 3.168 4.497 -18.185 1.00 83.50 89 ARG A O 1
ATOM 729 N N . ASN A 1 90 ? 3.918 6.343 -17.149 1.00 69.06 90 ASN A N 1
ATOM 730 C CA . ASN A 1 90 ? 2.866 7.271 -17.570 1.00 69.06 90 ASN A CA 1
ATOM 731 C C . ASN A 1 90 ? 3.296 8.091 -18.809 1.00 69.06 90 ASN A C 1
ATOM 733 O O . ASN A 1 90 ? 2.925 9.252 -18.956 1.00 69.06 90 ASN A O 1
ATOM 737 N N . ASP A 1 91 ? 4.155 7.516 -19.661 1.00 59.50 91 ASP A N 1
ATOM 738 C CA . ASP A 1 91 ? 4.645 8.133 -20.901 1.00 59.50 91 ASP A CA 1
ATOM 739 C C . ASP A 1 91 ? 3.641 8.008 -22.061 1.00 59.50 91 ASP A C 1
ATOM 741 O O . ASP A 1 91 ? 3.683 8.815 -22.990 1.00 59.50 91 ASP A O 1
ATOM 745 N N . LEU A 1 92 ? 2.692 7.066 -21.985 1.00 49.22 92 LEU A N 1
ATOM 746 C CA . LEU A 1 92 ? 1.616 6.880 -22.962 1.00 49.22 92 LEU A CA 1
ATOM 747 C C . LEU A 1 92 ? 0.250 6.614 -22.300 1.00 49.22 92 LEU A C 1
ATOM 749 O O . LEU A 1 92 ? 0.143 6.010 -21.233 1.00 49.22 92 LEU A O 1
ATOM 753 N N . ARG A 1 93 ? -0.819 7.032 -22.991 1.00 45.53 93 ARG A N 1
ATOM 754 C CA . ARG A 1 93 ? -2.191 6.529 -22.808 1.00 45.53 93 ARG A CA 1
ATOM 755 C C . ARG A 1 93 ? -2.658 5.856 -24.109 1.00 45.53 93 ARG A C 1
ATOM 757 O O . ARG A 1 93 ? -2.328 6.376 -25.174 1.00 45.53 93 ARG A O 1
ATOM 764 N N . PRO A 1 94 ? -3.530 4.833 -24.047 1.00 54.25 94 PRO A N 1
ATOM 765 C CA . PRO A 1 94 ? -3.902 4.057 -22.862 1.00 54.25 94 PRO A CA 1
ATOM 766 C C . PRO A 1 94 ? -2.803 3.050 -22.477 1.00 54.25 94 PRO A C 1
ATOM 768 O O . PRO A 1 94 ? -1.917 2.774 -23.276 1.00 54.25 94 PRO A O 1
ATOM 771 N N . PHE A 1 95 ? -2.930 2.477 -21.276 1.00 54.41 95 PHE A N 1
ATOM 772 C CA . PHE A 1 95 ? -2.028 1.483 -20.671 1.00 54.41 95 PHE A CA 1
ATOM 773 C C . PHE A 1 95 ? -0.622 2.004 -20.354 1.00 54.41 95 PHE A C 1
ATOM 775 O O . PHE A 1 95 ? 0.220 2.199 -21.227 1.00 54.41 95 PHE A O 1
ATOM 782 N N . SER A 1 96 ? -0.360 2.178 -19.059 1.00 65.31 96 SER A N 1
ATOM 783 C CA . SER A 1 96 ? 0.976 2.461 -18.561 1.00 65.31 96 SER A CA 1
ATOM 784 C C . SER A 1 96 ? 1.866 1.228 -18.761 1.00 65.31 96 SER A C 1
ATOM 786 O O . SER A 1 96 ? 1.495 0.112 -18.395 1.00 65.31 96 SER A O 1
ATOM 788 N N . ARG A 1 97 ? 3.036 1.388 -19.394 1.00 75.00 97 ARG A N 1
ATOM 789 C CA . ARG A 1 97 ? 3.909 0.241 -19.704 1.00 75.00 97 ARG A CA 1
ATOM 790 C C . ARG A 1 97 ? 4.499 -0.312 -18.407 1.00 75.00 97 ARG A C 1
ATOM 792 O O . ARG A 1 97 ? 5.272 0.389 -17.760 1.00 75.00 97 ARG A O 1
ATOM 799 N N . GLY A 1 98 ? 4.169 -1.554 -18.056 1.00 81.38 98 GLY A N 1
ATOM 800 C CA . GLY A 1 98 ? 4.732 -2.251 -16.895 1.00 81.38 98 GLY A CA 1
ATOM 801 C C . GLY A 1 98 ? 6.181 -2.712 -17.101 1.00 81.38 98 GLY A C 1
ATOM 802 O O . GLY A 1 98 ? 6.581 -3.099 -18.207 1.00 81.38 98 GLY A O 1
ATOM 803 N N . LEU A 1 99 ? 6.969 -2.690 -16.025 1.00 84.38 99 LEU A N 1
ATOM 804 C CA . LEU A 1 99 ? 8.339 -3.197 -15.961 1.00 84.38 99 LEU A CA 1
ATOM 805 C C . LEU A 1 99 ? 8.332 -4.733 -15.941 1.00 84.38 99 LEU A C 1
ATOM 807 O O . LEU A 1 99 ? 8.340 -5.366 -14.886 1.00 84.38 99 LEU A O 1
ATOM 811 N N . SER A 1 100 ? 8.297 -5.336 -17.131 1.00 81.56 100 SER A N 1
ATOM 812 C CA . SER A 1 100 ? 8.331 -6.795 -17.290 1.00 81.56 100 SER A CA 1
ATOM 813 C C . SER A 1 100 ? 9.516 -7.417 -16.540 1.00 81.56 100 SER A C 1
ATOM 815 O O . SER A 1 100 ? 10.650 -6.961 -16.680 1.00 81.56 100 SER A O 1
ATOM 817 N N . GLY A 1 101 ? 9.249 -8.460 -15.751 1.00 81.81 101 GLY A N 1
ATOM 818 C CA . GLY A 1 101 ? 10.255 -9.150 -14.937 1.00 81.81 101 GLY A CA 1
ATOM 819 C C . GLY A 1 101 ? 10.495 -8.569 -13.536 1.00 81.81 101 GLY A C 1
ATOM 820 O O . GLY A 1 101 ? 11.324 -9.118 -12.816 1.00 81.81 101 GLY A O 1
ATOM 821 N N . VAL A 1 102 ? 9.774 -7.521 -13.114 1.00 84.94 102 VAL A N 1
ATOM 822 C CA . VAL A 1 102 ? 9.772 -7.026 -11.722 1.00 84.94 102 VAL A CA 1
ATOM 823 C C . VAL A 1 102 ? 8.342 -6.847 -11.224 1.00 84.94 102 VAL A C 1
ATOM 825 O O . VAL A 1 102 ? 7.503 -6.255 -11.901 1.00 84.94 102 VAL A O 1
ATOM 828 N N . SER A 1 103 ? 8.074 -7.295 -10.000 1.00 88.12 103 SER A N 1
ATOM 829 C CA . SER A 1 103 ? 6.827 -6.990 -9.293 1.00 88.12 103 SER A CA 1
ATOM 830 C C . SER A 1 103 ? 7.125 -6.520 -7.868 1.00 88.12 103 SER A C 1
ATOM 832 O O . SER A 1 103 ? 8.169 -6.837 -7.299 1.00 88.12 103 SER A O 1
ATOM 834 N N . ALA A 1 104 ? 6.217 -5.738 -7.294 1.00 89.50 104 ALA A N 1
ATOM 835 C CA . ALA A 1 104 ? 6.262 -5.300 -5.906 1.00 89.50 104 ALA A CA 1
ATOM 836 C C . ALA A 1 104 ? 5.221 -6.064 -5.084 1.00 89.50 104 ALA A C 1
ATOM 838 O O . ALA A 1 104 ? 4.104 -6.289 -5.547 1.00 89.50 104 ALA A O 1
ATOM 839 N N . CYS A 1 105 ? 5.572 -6.405 -3.846 1.00 92.06 105 CYS A N 1
ATOM 840 C CA . CYS A 1 105 ? 4.647 -6.880 -2.824 1.00 92.06 105 CYS A CA 1
ATOM 841 C C . CYS A 1 105 ? 4.826 -6.031 -1.560 1.00 92.06 105 CYS A C 1
ATOM 843 O O . CYS A 1 105 ? 5.912 -6.010 -0.972 1.00 92.06 105 CYS A O 1
ATOM 845 N N . PHE A 1 106 ? 3.775 -5.310 -1.169 1.00 92.06 106 PHE A N 1
ATOM 846 C CA . PHE A 1 106 ? 3.717 -4.491 0.043 1.00 92.06 106 PHE A CA 1
ATOM 847 C C . PHE A 1 106 ? 2.726 -5.126 1.026 1.00 92.06 106 PHE A C 1
ATOM 849 O O . PHE A 1 106 ? 1.516 -5.097 0.803 1.00 92.06 106 PHE A O 1
ATOM 856 N N . ARG A 1 107 ? 3.224 -5.684 2.134 1.00 94.81 107 ARG A N 1
ATOM 857 C CA . ARG A 1 107 ? 2.399 -6.200 3.231 1.00 94.81 107 ARG A CA 1
ATOM 858 C C . ARG A 1 107 ? 2.171 -5.117 4.277 1.00 94.81 107 ARG A C 1
ATOM 860 O O . ARG A 1 107 ? 3.109 -4.637 4.911 1.00 94.81 107 ARG A O 1
ATOM 867 N N . TYR A 1 108 ? 0.909 -4.787 4.495 1.00 94.94 108 TYR A N 1
ATOM 868 C CA . TYR A 1 108 ? 0.439 -3.864 5.513 1.00 94.94 108 TYR A CA 1
ATOM 869 C C . TYR A 1 108 ? -0.025 -4.638 6.743 1.00 94.94 108 TYR A C 1
ATOM 871 O O . TYR A 1 108 ? -0.978 -5.408 6.658 1.00 94.94 108 TYR A O 1
ATOM 879 N N . THR A 1 109 ? 0.606 -4.385 7.890 1.00 96.81 109 THR A N 1
ATOM 880 C CA . THR A 1 109 ? 0.195 -4.908 9.200 1.00 96.81 109 THR A CA 1
ATOM 881 C C . THR A 1 109 ? -0.259 -3.748 10.081 1.00 96.81 109 THR A C 1
ATOM 883 O O . THR A 1 109 ? 0.490 -2.793 10.317 1.00 96.81 109 THR A O 1
ATOM 886 N N . ILE A 1 110 ? -1.501 -3.833 10.555 1.00 96.25 110 ILE A N 1
ATOM 887 C CA . ILE A 1 110 ? -2.191 -2.805 11.337 1.00 96.25 110 ILE A CA 1
ATOM 888 C C . ILE A 1 110 ? -2.777 -3.451 12.595 1.00 96.25 110 ILE A C 1
ATOM 890 O O . ILE A 1 110 ? -3.442 -4.482 12.518 1.00 96.25 110 ILE A O 1
ATOM 894 N N . GLU A 1 111 ? -2.560 -2.830 13.752 1.00 95.81 111 GLU A N 1
ATOM 895 C CA . GLU A 1 111 ? -3.002 -3.333 15.059 1.00 95.81 111 GLU A CA 1
ATOM 896 C C . GLU A 1 111 ? -4.016 -2.371 15.698 1.00 95.81 111 GLU A C 1
ATOM 898 O O . GLU A 1 111 ? -3.899 -1.145 15.596 1.00 95.81 111 GLU A O 1
ATOM 903 N N . ALA A 1 112 ? -5.023 -2.915 16.380 1.00 94.12 112 ALA A N 1
ATOM 904 C CA . ALA A 1 112 ? -6.018 -2.143 17.113 1.00 94.12 112 ALA A CA 1
ATOM 905 C C . ALA A 1 112 ? -5.359 -1.328 18.241 1.00 94.12 112 ALA A C 1
ATOM 907 O O . ALA A 1 112 ? -4.473 -1.808 18.945 1.00 94.12 112 ALA A O 1
ATOM 908 N N . GLY A 1 113 ? -5.768 -0.069 18.422 1.00 89.81 113 GLY A N 1
ATOM 909 C CA . GLY A 1 113 ? -5.202 0.814 19.447 1.00 89.81 113 GLY A CA 1
ATOM 910 C C . GLY A 1 113 ? -3.777 1.329 19.176 1.00 89.81 113 GLY A C 1
ATOM 911 O O . GLY A 1 113 ? -3.356 2.272 19.856 1.00 89.81 113 GLY A O 1
ATOM 912 N N . ASN A 1 114 ? -3.067 0.786 18.179 1.00 90.50 114 ASN A N 1
ATOM 913 C CA . ASN A 1 114 ? -1.728 1.203 17.762 1.00 90.50 114 ASN A CA 1
ATOM 914 C C . ASN A 1 114 ? -1.819 2.331 16.702 1.00 90.50 114 ASN A C 1
ATOM 916 O O . ASN A 1 114 ? -2.535 2.177 15.714 1.00 90.50 114 ASN A O 1
ATOM 920 N N . PRO A 1 115 ? -1.128 3.480 16.859 1.00 88.12 115 PRO A N 1
ATOM 921 C CA . PRO A 1 115 ? -1.101 4.553 15.858 1.00 88.12 115 PRO A CA 1
ATOM 922 C C . PRO A 1 115 ? -0.083 4.327 14.718 1.00 88.12 115 PRO A C 1
ATOM 924 O O . PRO A 1 115 ? 0.231 5.274 13.992 1.00 88.12 115 PRO A O 1
ATOM 927 N N . VAL A 1 116 ? 0.476 3.119 14.584 1.00 88.94 116 VAL A N 1
ATOM 928 C CA . VAL A 1 116 ? 1.488 2.759 13.580 1.00 88.94 116 VAL A CA 1
ATOM 929 C C . VAL A 1 116 ? 0.940 1.733 12.587 1.00 88.94 116 VAL A C 1
ATOM 931 O O . VAL A 1 116 ? 0.369 0.720 12.982 1.00 88.94 116 VAL A O 1
ATOM 934 N N . ILE A 1 117 ? 1.192 1.967 11.298 1.00 90.38 117 ILE A N 1
ATOM 935 C CA . ILE A 1 117 ? 1.120 0.949 10.244 1.00 90.38 117 ILE A CA 1
ATOM 936 C C . ILE A 1 117 ? 2.541 0.440 10.000 1.00 90.38 117 ILE A C 1
ATOM 938 O O . ILE A 1 117 ? 3.431 1.238 9.685 1.00 90.38 117 ILE A O 1
ATOM 942 N N . ARG A 1 118 ? 2.757 -0.873 10.117 1.00 91.56 118 ARG A N 1
ATOM 943 C CA . ARG A 1 118 ? 3.978 -1.530 9.631 1.00 91.56 118 ARG A CA 1
ATOM 944 C C . ARG A 1 118 ? 3.778 -1.881 8.160 1.00 91.56 118 ARG A C 1
ATOM 946 O O . ARG A 1 118 ? 2.770 -2.490 7.811 1.00 91.56 118 ARG A O 1
ATOM 953 N N . VAL A 1 119 ? 4.749 -1.524 7.326 1.00 90.06 119 VAL A N 1
ATOM 954 C CA . VAL A 1 119 ? 4.814 -1.928 5.919 1.00 90.06 119 VAL A CA 1
ATOM 955 C C . VAL A 1 119 ? 6.063 -2.777 5.730 1.00 90.06 119 VAL A C 1
ATOM 957 O O . VAL A 1 119 ? 7.169 -2.301 5.986 1.00 90.06 119 VAL A O 1
ATOM 960 N N . GLU A 1 120 ? 5.894 -4.024 5.306 1.00 89.69 120 GLU A N 1
ATOM 961 C CA . GLU A 1 120 ? 6.978 -4.882 4.821 1.00 89.69 120 GLU A CA 1
ATOM 962 C C . GLU A 1 120 ? 6.931 -4.852 3.295 1.00 89.69 120 GLU A C 1
ATOM 964 O O . GLU A 1 120 ? 5.881 -5.098 2.707 1.00 89.69 120 GLU A O 1
ATOM 969 N N . ALA A 1 121 ? 8.040 -4.519 2.645 1.00 86.88 121 ALA A N 1
ATOM 970 C CA . ALA A 1 121 ? 8.069 -4.308 1.205 1.00 86.88 121 ALA A CA 1
ATOM 971 C C . ALA A 1 121 ? 9.163 -5.149 0.559 1.00 86.88 121 ALA A C 1
ATOM 973 O O . ALA A 1 121 ? 10.298 -5.191 1.044 1.00 86.88 121 ALA A O 1
ATOM 974 N N . LYS A 1 122 ? 8.806 -5.800 -0.546 1.00 87.50 122 LYS A N 1
ATOM 975 C CA . LYS A 1 122 ? 9.661 -6.721 -1.286 1.00 87.50 122 LYS A CA 1
ATOM 976 C C . LYS A 1 122 ? 9.508 -6.508 -2.789 1.00 87.50 122 LYS A C 1
ATOM 978 O O . LYS A 1 122 ? 8.385 -6.411 -3.283 1.00 87.50 122 LYS A O 1
ATOM 983 N N . LEU A 1 123 ? 10.625 -6.525 -3.514 1.00 85.75 123 LEU A N 1
ATOM 984 C CA . LEU A 1 123 ? 10.616 -6.811 -4.950 1.00 85.75 123 LEU A CA 1
ATOM 985 C C . LEU A 1 123 ? 10.667 -8.328 -5.180 1.00 85.75 123 LEU A C 1
ATOM 987 O O . LEU A 1 123 ? 11.435 -9.048 -4.535 1.00 85.75 123 LEU A O 1
ATOM 991 N N . THR A 1 124 ? 9.829 -8.818 -6.086 1.00 80.25 124 THR A N 1
ATOM 992 C CA . THR A 1 124 ? 9.844 -10.196 -6.583 1.00 80.25 124 THR A CA 1
ATOM 993 C C . THR A 1 124 ? 10.290 -10.226 -8.040 1.00 80.25 124 THR A C 1
ATOM 995 O O . THR A 1 124 ? 10.058 -9.280 -8.797 1.00 80.25 124 THR A O 1
ATOM 998 N N . ASN A 1 125 ? 10.906 -11.351 -8.418 1.00 78.50 125 ASN A N 1
ATOM 999 C CA . ASN A 1 125 ? 11.601 -11.556 -9.691 1.00 78.50 125 ASN A CA 1
ATOM 1000 C C . ASN A 1 125 ? 12.832 -10.638 -9.857 1.00 78.50 125 ASN A C 1
ATOM 1002 O O . ASN A 1 125 ? 13.157 -9.837 -8.979 1.00 78.50 125 ASN A O 1
ATOM 1006 N N . SER A 1 126 ? 13.566 -10.811 -10.954 1.00 68.25 126 SER A N 1
ATOM 1007 C CA . SER A 1 126 ? 14.729 -9.994 -11.298 1.00 68.25 126 SER A CA 1
ATOM 1008 C C . SER A 1 126 ? 14.801 -9.762 -12.805 1.00 68.25 126 SER A C 1
ATOM 1010 O O . SER A 1 126 ? 14.406 -10.607 -13.609 1.00 68.25 126 SER A O 1
ATOM 1012 N N . VAL A 1 127 ? 15.345 -8.607 -13.184 1.00 67.81 127 VAL A N 1
ATOM 1013 C CA . VAL A 1 127 ? 15.682 -8.261 -14.569 1.00 67.81 127 VAL A CA 1
ATOM 1014 C C . VAL A 1 127 ? 17.200 -8.294 -14.756 1.00 67.81 127 VAL A C 1
ATOM 1016 O O . VAL A 1 127 ? 17.932 -8.014 -13.809 1.00 67.81 127 VAL A O 1
ATOM 1019 N N . PRO A 1 128 ? 17.708 -8.591 -15.967 1.00 64.06 128 PRO A N 1
ATOM 1020 C CA . PRO A 1 128 ? 19.147 -8.707 -16.232 1.00 64.06 128 PRO A CA 1
ATOM 1021 C C . PRO A 1 128 ? 19.900 -7.361 -16.268 1.00 64.06 128 PRO A C 1
ATOM 1023 O O . PRO A 1 128 ? 21.070 -7.330 -16.641 1.00 64.06 128 PRO A O 1
ATOM 1026 N N . ARG A 1 129 ? 19.244 -6.250 -15.907 1.00 74.38 129 ARG A N 1
ATOM 1027 C CA . ARG A 1 129 ? 19.798 -4.888 -15.905 1.00 74.38 129 ARG A CA 1
ATOM 1028 C C . ARG A 1 129 ? 19.803 -4.295 -14.500 1.00 74.38 129 ARG A C 1
ATOM 1030 O O . ARG A 1 129 ? 18.941 -4.612 -13.683 1.00 74.38 129 ARG A O 1
ATOM 1037 N N . GLN A 1 130 ? 20.766 -3.417 -14.234 1.00 79.06 130 GLN A N 1
ATOM 1038 C CA . GLN A 1 130 ? 20.822 -2.655 -12.990 1.00 79.06 130 GLN A CA 1
ATOM 1039 C C . GLN A 1 130 ? 19.654 -1.663 -12.937 1.00 79.06 130 GLN A C 1
ATOM 1041 O O . GLN A 1 130 ? 19.469 -0.880 -13.864 1.00 79.06 130 GLN A O 1
ATOM 1046 N N . LEU A 1 131 ? 18.900 -1.681 -11.838 1.00 76.62 131 LEU A N 1
ATOM 1047 C CA . LEU A 1 131 ? 17.893 -0.670 -11.528 1.00 76.62 131 LEU A CA 1
ATOM 1048 C C . LEU A 1 131 ? 18.358 0.159 -10.328 1.00 76.62 131 LEU A C 1
ATOM 1050 O O . LEU A 1 131 ? 18.975 -0.369 -9.403 1.00 76.62 131 LEU A O 1
ATOM 1054 N N . GLU A 1 132 ? 18.007 1.438 -10.297 1.00 80.19 132 GLU A N 1
ATOM 1055 C CA . GLU A 1 132 ? 18.212 2.317 -9.146 1.00 80.19 132 GLU A CA 1
ATOM 1056 C C . GLU A 1 132 ? 16.870 2.572 -8.450 1.00 80.19 132 GLU A C 1
ATOM 1058 O O . GLU A 1 132 ? 15.939 3.095 -9.061 1.00 80.19 132 GLU A O 1
ATOM 1063 N N . HIS A 1 133 ? 16.743 2.195 -7.174 1.00 73.56 133 HIS A N 1
ATOM 1064 C CA . HIS A 1 133 ? 15.484 2.331 -6.434 1.00 73.56 133 HIS A CA 1
ATOM 1065 C C . HIS A 1 133 ? 15.416 3.636 -5.629 1.00 73.56 133 HIS A C 1
ATOM 1067 O O . HIS A 1 133 ? 16.044 3.775 -4.576 1.00 73.56 133 HIS A O 1
ATOM 1073 N N . SER A 1 134 ? 14.596 4.570 -6.108 1.00 72.25 134 SER A N 1
ATOM 1074 C CA . SER A 1 134 ? 14.282 5.842 -5.456 1.00 72.25 134 SER A CA 1
ATOM 1075 C C . SER A 1 134 ? 12.977 5.733 -4.664 1.00 72.25 134 SER A C 1
ATOM 1077 O O . SER A 1 134 ? 11.907 6.133 -5.117 1.00 72.25 134 SER A O 1
ATOM 1079 N N . ALA A 1 135 ? 13.075 5.191 -3.450 1.00 64.88 135 ALA A N 1
ATOM 1080 C CA . ALA A 1 135 ? 11.942 5.046 -2.538 1.00 64.88 135 ALA A CA 1
ATOM 1081 C C . ALA A 1 135 ? 11.543 6.391 -1.897 1.00 64.88 135 ALA A C 1
ATOM 1083 O O . ALA A 1 135 ? 12.164 6.837 -0.922 1.00 64.88 135 ALA A O 1
ATOM 1084 N N . LEU A 1 136 ? 10.505 7.057 -2.410 1.00 56.56 136 LEU A N 1
ATOM 1085 C CA . LEU A 1 136 ? 9.968 8.279 -1.803 1.00 56.56 136 LEU A CA 1
ATOM 1086 C C . LEU A 1 136 ? 8.712 7.951 -0.983 1.00 56.56 136 LEU A C 1
ATOM 1088 O O . LEU A 1 136 ? 7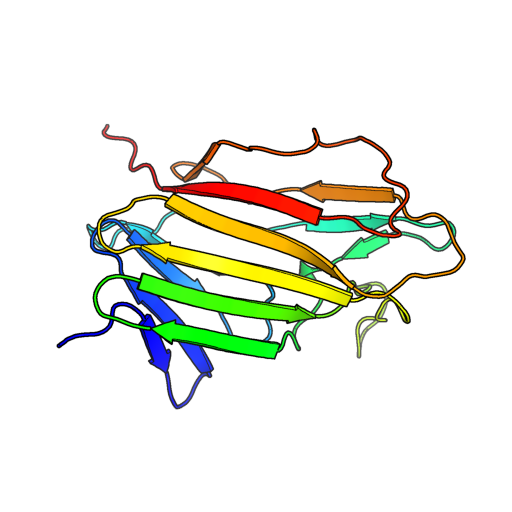.574 8.107 -1.415 1.00 56.56 136 LEU A O 1
ATOM 1092 N N . PHE A 1 137 ? 8.994 7.528 0.249 1.00 56.94 137 PHE A N 1
ATOM 1093 C CA . PHE A 1 137 ? 8.088 7.150 1.341 1.00 56.94 137 PHE A CA 1
ATOM 1094 C C . PHE A 1 137 ? 7.079 8.243 1.778 1.00 56.94 137 PHE A C 1
ATOM 1096 O O . PHE A 1 137 ? 7.230 9.405 1.397 1.00 56.94 137 PHE A O 1
ATOM 1103 N N . PRO A 1 138 ? 6.061 7.926 2.615 1.00 53.72 138 PRO A N 1
ATOM 1104 C CA . PRO A 1 138 ? 4.689 8.458 2.483 1.00 53.72 138 PRO A CA 1
ATOM 1105 C C . PRO A 1 138 ? 3.917 8.149 1.003 1.00 53.72 138 PRO A C 1
ATOM 1107 O O . PRO A 1 138 ? 3.033 6.195 0.024 1.00 53.72 138 PRO A O 1
ATOM 1110 N N . VAL A 1 139 ? 3.939 9.532 0.545 1.00 51.50 139 VAL A N 1
ATOM 1111 C CA . VAL A 1 139 ? 4.555 10.916 0.879 1.00 51.50 139 VAL A CA 1
ATOM 1112 C C . VAL A 1 139 ? 3.530 11.910 1.488 1.00 51.50 139 VAL A C 1
ATOM 1114 O O . VAL A 1 139 ? 2.382 11.949 1.073 1.00 51.50 139 VAL A O 1
ATOM 1117 N N . THR A 1 140 ? 3.934 12.759 2.451 1.00 53.09 140 THR A N 1
ATOM 1118 C CA . THR A 1 140 ? 3.054 13.465 3.427 1.00 53.09 140 THR A CA 1
ATOM 1119 C C . THR A 1 140 ? 3.275 14.980 3.577 1.00 53.09 140 THR A C 1
ATOM 1121 O O . THR A 1 140 ? 4.422 15.419 3.676 1.00 53.09 140 THR A O 1
ATOM 1124 N N . ALA A 1 141 ? 2.196 15.733 3.829 1.00 46.50 141 ALA A N 1
ATOM 1125 C CA . ALA A 1 141 ? 2.217 17.030 4.525 1.00 46.50 141 ALA A CA 1
ATOM 1126 C C . ALA A 1 141 ? 1.411 16.948 5.844 1.00 46.50 141 ALA A C 1
ATOM 1128 O O . ALA A 1 141 ? 0.368 16.310 5.865 1.00 46.50 141 ALA A O 1
ATOM 1129 N N . GLY A 1 142 ? 1.888 17.580 6.929 1.00 51.66 142 GLY A N 1
ATOM 1130 C CA . GLY A 1 142 ? 1.163 17.843 8.196 1.00 51.66 142 GLY A CA 1
ATOM 1131 C C . GLY A 1 142 ? 0.458 16.674 8.926 1.00 51.66 142 GLY A C 1
ATOM 1132 O O . GLY A 1 142 ? -0.642 16.278 8.563 1.00 51.66 142 GLY A O 1
ATOM 1133 N N . GLY A 1 143 ? 0.991 16.207 10.064 1.00 54.88 143 GLY A N 1
ATOM 1134 C CA . GLY A 1 143 ? 0.275 15.288 10.981 1.00 54.88 143 GLY A CA 1
ATOM 1135 C C . GLY A 1 143 ? 0.437 13.783 10.727 1.00 54.88 143 GLY A C 1
ATOM 1136 O O . GLY A 1 143 ? -0.019 12.962 11.522 1.00 54.88 143 GLY A O 1
ATOM 1137 N N . VAL A 1 144 ? 1.160 13.392 9.682 1.00 58.44 144 VAL A N 1
ATOM 1138 C CA . VAL A 1 144 ? 1.661 12.018 9.531 1.00 58.44 144 VAL A CA 1
ATOM 1139 C C . VAL A 1 144 ? 3.179 12.069 9.648 1.00 58.44 144 VAL A C 1
ATOM 1141 O O . VAL A 1 144 ? 3.851 12.702 8.835 1.00 58.44 144 VAL A O 1
ATOM 1144 N N . THR A 1 145 ? 3.718 11.461 10.705 1.00 57.56 145 THR A N 1
ATOM 1145 C CA . THR A 1 145 ? 5.162 11.431 10.984 1.00 57.56 145 THR A CA 1
ATOM 1146 C C . THR A 1 145 ? 5.728 10.068 10.601 1.00 57.56 145 THR A C 1
ATOM 1148 O O . THR A 1 145 ? 5.046 9.049 10.697 1.00 57.56 145 THR A O 1
ATOM 1151 N N . ARG A 1 146 ? 6.980 10.037 10.149 1.00 61.06 146 ARG A N 1
ATOM 1152 C CA . ARG A 1 146 ? 7.644 8.809 9.705 1.00 61.06 146 ARG A CA 1
ATOM 1153 C C . ARG A 1 146 ? 8.744 8.451 10.684 1.00 61.06 146 ARG A C 1
ATOM 1155 O O . ARG A 1 146 ? 9.610 9.285 10.931 1.00 61.06 146 ARG A O 1
ATOM 1162 N N . ASP A 1 147 ? 8.740 7.203 11.128 1.00 54.22 147 ASP A N 1
ATOM 1163 C CA . ASP A 1 147 ? 9.883 6.599 11.798 1.00 54.22 147 ASP A CA 1
ATOM 1164 C C . ASP A 1 147 ? 10.380 5.493 10.860 1.00 54.22 147 ASP A C 1
ATOM 1166 O O . ASP A 1 147 ? 9.787 4.420 10.753 1.00 54.22 147 ASP A O 1
ATOM 1170 N N . PHE A 1 148 ? 11.410 5.785 10.072 1.00 52.41 148 PHE A N 1
ATOM 1171 C CA . PHE A 1 148 ? 11.889 4.863 9.046 1.00 52.41 148 PHE A CA 1
ATOM 1172 C C . PHE A 1 148 ? 12.981 3.942 9.608 1.00 52.41 148 PHE A C 1
ATOM 1174 O O . PHE A 1 148 ? 13.951 4.421 10.190 1.00 52.41 148 PHE A O 1
ATOM 1181 N N . ILE A 1 149 ? 12.820 2.625 9.430 1.00 53.34 149 ILE A N 1
ATOM 1182 C CA . ILE A 1 149 ? 13.735 1.591 9.942 1.00 53.34 149 ILE A CA 1
ATOM 1183 C C . ILE A 1 149 ? 14.216 0.742 8.760 1.00 53.34 149 ILE A C 1
ATOM 1185 O O . ILE A 1 149 ? 13.795 -0.397 8.567 1.00 53.34 149 ILE A O 1
ATOM 1189 N N . GLY A 1 150 ? 15.073 1.331 7.928 1.00 52.59 150 GLY A N 1
ATOM 1190 C CA . GLY A 1 150 ? 15.517 0.708 6.687 1.00 52.59 150 GLY A CA 1
ATOM 1191 C C . GLY A 1 150 ? 16.695 1.425 6.012 1.00 52.59 150 GLY A C 1
ATOM 1192 O O . GLY A 1 150 ? 17.302 2.323 6.601 1.00 52.59 150 GLY A O 1
ATOM 1193 N N . PRO A 1 151 ? 17.035 1.027 4.774 1.00 49.94 151 PRO A N 1
ATOM 1194 C CA . PRO A 1 151 ? 18.113 1.631 3.989 1.00 49.94 151 PRO A CA 1
ATOM 1195 C C . PRO A 1 151 ? 17.849 3.113 3.656 1.00 49.94 151 PRO A C 1
ATOM 1197 O O . PRO A 1 151 ? 16.777 3.419 3.137 1.00 49.94 151 PRO A O 1
ATOM 1200 N N . PRO A 1 152 ? 18.795 4.045 3.898 1.00 55.97 152 PRO A N 1
ATOM 1201 C CA . PRO A 1 152 ? 18.557 5.472 3.677 1.00 55.97 152 PRO A CA 1
ATOM 1202 C C . PRO A 1 152 ? 18.257 5.794 2.198 1.00 55.97 152 PRO A C 1
ATOM 1204 O O . PRO A 1 152 ? 18.844 5.164 1.309 1.00 55.97 152 PRO A O 1
ATOM 1207 N N . PRO A 1 153 ? 17.374 6.776 1.924 1.00 55.38 153 PRO A N 1
ATOM 1208 C CA . PRO A 1 153 ? 16.999 7.160 0.565 1.00 55.38 153 PRO A CA 1
ATOM 1209 C C . PRO A 1 153 ? 18.195 7.721 -0.216 1.00 55.38 153 PRO A C 1
ATOM 1211 O O . PRO A 1 153 ? 19.128 8.273 0.366 1.00 55.38 153 PRO A O 1
ATOM 1214 N N . GLY A 1 154 ? 18.160 7.588 -1.544 1.00 53.19 154 GLY A N 1
ATOM 1215 C CA . GLY A 1 154 ? 19.233 8.053 -2.433 1.00 53.19 154 GLY A CA 1
ATOM 1216 C C . GLY A 1 154 ? 20.442 7.115 -2.543 1.00 53.19 154 GLY A C 1
ATOM 1217 O O . GLY A 1 154 ? 21.437 7.482 -3.159 1.00 53.19 154 GLY A O 1
ATOM 1218 N N . LYS A 1 155 ? 20.379 5.902 -1.975 1.00 54.88 155 LYS A N 1
ATOM 1219 C CA . LYS A 1 155 ? 21.333 4.829 -2.295 1.00 54.88 155 LYS A CA 1
ATOM 1220 C C . LYS A 1 155 ? 20.861 4.021 -3.502 1.00 54.88 155 LYS A C 1
ATOM 1222 O O . LYS A 1 155 ? 19.702 3.622 -3.560 1.00 54.88 155 LYS A O 1
ATOM 1227 N N . VAL A 1 156 ? 21.786 3.722 -4.411 1.00 54.84 156 VAL A N 1
ATOM 1228 C CA . VAL A 1 156 ? 21.590 2.737 -5.482 1.00 54.84 156 VAL A CA 1
ATOM 1229 C C . VAL A 1 156 ? 21.633 1.334 -4.874 1.00 54.84 156 VAL A C 1
ATOM 1231 O O . VAL A 1 156 ? 22.564 0.998 -4.141 1.00 54.84 156 VAL A O 1
ATOM 1234 N N . TRP A 1 157 ? 20.624 0.516 -5.172 1.00 57.97 157 TRP A N 1
ATOM 1235 C CA . TRP A 1 157 ? 20.494 -0.858 -4.680 1.00 57.97 157 TRP A CA 1
ATOM 1236 C C . TRP A 1 157 ? 20.545 -1.818 -5.856 1.00 57.97 157 TRP A C 1
ATOM 1238 O O . TRP A 1 157 ? 19.729 -1.703 -6.760 1.00 57.97 157 TRP A O 1
ATOM 1248 N N . ASN A 1 158 ? 21.450 -2.797 -5.830 1.00 57.28 158 ASN A N 1
ATOM 1249 C CA . ASN A 1 158 ? 21.409 -3.882 -6.806 1.00 57.28 158 ASN A CA 1
ATOM 1250 C C . ASN A 1 158 ? 20.145 -4.724 -6.535 1.00 57.28 158 ASN A C 1
ATOM 1252 O O . ASN A 1 158 ? 20.051 -5.409 -5.515 1.00 57.28 158 ASN A O 1
ATOM 1256 N N . THR A 1 159 ? 19.134 -4.590 -7.395 1.00 53.53 159 THR A N 1
ATOM 1257 C CA . THR A 1 159 ? 17.720 -4.851 -7.066 1.00 53.53 159 THR A CA 1
ATOM 1258 C C . THR A 1 159 ? 17.322 -6.310 -6.876 1.00 53.53 159 THR A C 1
ATOM 1260 O O . THR A 1 159 ? 16.180 -6.564 -6.500 1.00 53.53 159 THR A O 1
ATOM 1263 N N . ASN A 1 160 ? 18.241 -7.261 -7.064 1.00 54.25 160 ASN A N 1
ATOM 1264 C CA . ASN A 1 160 ? 17.966 -8.702 -7.038 1.00 54.25 160 ASN A CA 1
ATOM 1265 C C . ASN A 1 160 ? 17.206 -9.199 -5.792 1.00 54.25 160 ASN A C 1
ATOM 1267 O O . ASN A 1 160 ? 16.486 -10.187 -5.902 1.00 54.25 160 ASN A O 1
ATOM 1271 N N . GLN A 1 161 ? 17.341 -8.540 -4.630 1.00 57.69 161 GLN A N 1
ATOM 1272 C CA . GLN A 1 161 ? 16.504 -8.784 -3.443 1.00 57.69 161 GLN A CA 1
ATOM 1273 C C . GLN A 1 161 ? 16.287 -7.511 -2.597 1.00 57.69 161 GLN A C 1
ATOM 1275 O O . GLN A 1 161 ? 16.669 -7.461 -1.424 1.00 57.69 161 GLN A O 1
ATOM 1280 N N . LEU A 1 162 ? 15.651 -6.471 -3.150 1.00 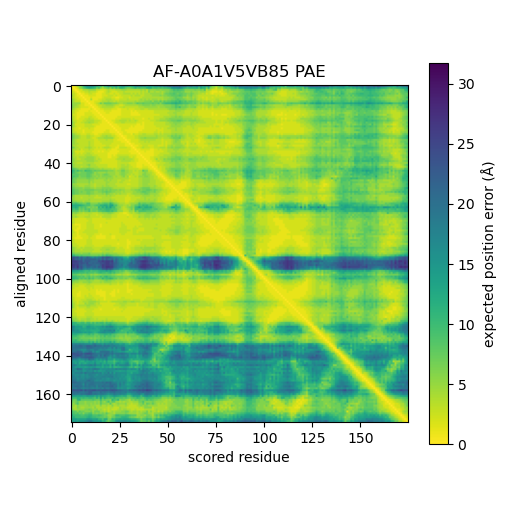65.00 162 LEU A N 1
ATOM 1281 C CA . LEU A 1 162 ? 15.215 -5.339 -2.321 1.00 65.00 162 LEU A CA 1
ATOM 1282 C C . LEU A 1 162 ? 14.114 -5.792 -1.340 1.00 65.00 162 LEU A C 1
ATOM 1284 O O . LEU A 1 162 ? 12.988 -6.077 -1.748 1.00 65.00 162 LEU A O 1
ATOM 1288 N N . ASN A 1 163 ? 14.444 -5.820 -0.047 1.00 73.00 163 ASN A N 1
ATOM 1289 C CA . ASN A 1 163 ? 13.517 -6.063 1.059 1.00 73.00 163 ASN A CA 1
ATOM 1290 C C . ASN A 1 163 ? 13.722 -4.971 2.122 1.00 73.00 163 ASN A C 1
ATOM 1292 O O . ASN A 1 163 ? 14.864 -4.691 2.492 1.00 73.00 163 ASN A O 1
ATOM 1296 N N . PHE A 1 164 ? 12.651 -4.359 2.630 1.00 73.44 164 PHE A N 1
ATOM 1297 C CA . PHE A 1 164 ? 12.735 -3.376 3.719 1.00 73.44 164 PHE A CA 1
ATOM 1298 C C . PHE A 1 164 ? 11.476 -3.352 4.598 1.00 73.44 164 PHE A C 1
ATOM 1300 O O . PHE A 1 164 ? 10.444 -3.941 4.276 1.00 73.44 164 PHE A O 1
ATOM 1307 N N . THR A 1 165 ? 11.559 -2.643 5.726 1.00 76.69 165 THR A N 1
ATOM 1308 C CA . THR A 1 165 ? 10.419 -2.342 6.602 1.00 76.69 165 THR A CA 1
ATOM 1309 C C . THR A 1 165 ? 10.294 -0.830 6.790 1.00 76.69 165 THR A C 1
ATOM 1311 O O . THR A 1 165 ? 11.293 -0.124 6.908 1.00 76.69 165 THR A O 1
ATOM 1314 N N . ALA A 1 166 ? 9.069 -0.315 6.833 1.00 76.31 166 ALA A N 1
ATOM 1315 C CA . ALA A 1 166 ? 8.780 1.082 7.144 1.00 76.31 166 ALA A CA 1
ATOM 1316 C C . ALA A 1 166 ? 7.653 1.185 8.181 1.00 76.31 166 ALA A C 1
ATOM 1318 O O . ALA A 1 166 ? 6.740 0.358 8.194 1.00 76.31 166 ALA A O 1
ATOM 1319 N N . LEU A 1 167 ? 7.701 2.212 9.040 1.00 80.06 167 LEU A N 1
ATOM 1320 C CA . LEU A 1 167 ? 6.634 2.521 9.993 1.00 80.06 167 LEU A CA 1
ATOM 1321 C C . LEU A 1 167 ? 6.004 3.879 9.655 1.00 80.06 167 LEU A C 1
ATOM 1323 O O . LEU A 1 167 ? 6.665 4.923 9.668 1.00 80.06 167 LEU A O 1
ATOM 1327 N N . ILE A 1 168 ? 4.702 3.870 9.374 1.00 79.25 168 ILE A N 1
ATOM 1328 C CA . ILE A 1 168 ? 3.901 5.079 9.156 1.00 79.25 168 ILE A CA 1
ATOM 1329 C C . ILE A 1 168 ? 3.193 5.387 10.473 1.00 79.25 168 ILE A C 1
ATOM 1331 O O . ILE A 1 168 ? 2.348 4.602 10.901 1.00 79.25 168 ILE A O 1
ATOM 1335 N N . ARG A 1 169 ? 3.538 6.497 11.139 1.00 81.00 169 ARG A N 1
ATOM 1336 C CA . ARG A 1 169 ? 2.977 6.853 12.450 1.00 81.00 169 ARG A CA 1
ATOM 1337 C C . ARG A 1 169 ? 2.029 8.047 12.341 1.00 81.00 169 ARG A C 1
ATOM 1339 O O . ARG A 1 169 ? 2.431 9.177 12.049 1.00 81.00 169 ARG A O 1
ATOM 1346 N N . MET A 1 170 ? 0.769 7.811 12.674 1.00 80.19 170 MET A N 1
ATOM 1347 C CA . MET A 1 170 ? -0.258 8.848 12.714 1.00 80.19 170 MET A CA 1
ATOM 1348 C C . MET A 1 170 ? -0.069 9.703 13.979 1.00 80.19 170 MET A C 1
ATOM 1350 O O . MET A 1 170 ? -0.009 9.165 15.087 1.00 80.19 170 MET A O 1
ATOM 1354 N N . LYS A 1 171 ? 0.047 11.032 13.839 1.00 75.75 171 LYS A N 1
ATOM 1355 C CA . LYS A 1 171 ? 0.186 11.973 14.966 1.00 75.75 171 LYS A CA 1
ATOM 1356 C C . LYS A 1 171 ? -0.733 13.178 14.774 1.00 75.75 171 LYS A C 1
ATOM 1358 O O . LYS A 1 171 ? -0.397 14.121 14.062 1.00 75.75 171 LYS A O 1
ATOM 1363 N N . GLU A 1 172 ? -1.859 13.210 15.484 1.00 67.44 172 GLU A N 1
ATOM 1364 C CA . GLU A 1 172 ? -2.574 14.476 15.672 1.00 67.44 172 GLU A CA 1
ATOM 1365 C C . GLU A 1 172 ? -1.647 15.474 16.387 1.00 67.44 172 GLU A C 1
ATOM 1367 O O . GLU A 1 172 ? -1.327 15.307 17.566 1.00 67.44 172 GLU A O 1
ATOM 1372 N N . HIS A 1 173 ? -1.219 16.524 15.683 1.00 65.81 173 HIS A N 1
ATOM 1373 C CA . HIS A 1 173 ? -0.643 17.692 16.340 1.00 65.81 173 HIS A CA 1
ATOM 1374 C C . HIS A 1 173 ? -1.747 18.352 17.167 1.00 65.81 173 HIS A C 1
ATOM 1376 O O . HIS A 1 173 ? -2.674 18.948 16.611 1.00 65.81 173 HIS A O 1
ATOM 1382 N N . ARG A 1 174 ? -1.638 18.244 18.494 1.00 58.41 174 ARG A N 1
ATOM 1383 C CA . ARG A 1 174 ? -2.360 19.135 19.403 1.00 58.41 174 ARG A CA 1
ATOM 1384 C C . ARG A 1 174 ? -1.879 20.562 19.124 1.00 58.41 174 ARG A C 1
ATOM 1386 O O . ARG A 1 174 ? -0.672 20.781 19.017 1.00 58.41 174 ARG A O 1
ATOM 1393 N N . LYS A 1 175 ? -2.834 21.468 18.925 1.00 56.00 175 LYS A N 1
ATOM 1394 C CA . LYS A 1 175 ? -2.605 22.914 18.976 1.00 56.00 175 LYS A CA 1
ATOM 1395 C C . LYS A 1 175 ? -2.629 23.371 20.431 1.00 56.00 175 LYS A C 1
ATOM 1397 O O . LYS A 1 175 ? -3.284 22.659 21.224 1.00 56.00 175 LYS A O 1
#

Mean predicted aligned error: 7.43 Å

Sequence (175 aa):
MKKIGFIEPDSGFVRVNTQRFGCTFFHGHMFPVYFVSGSGKAFPGVSWRDELTDETGVWRLQDDRWAEFNLLDNSPERFVMECTGTFCRNDLRPFSRGLSGVSACFRYTIEAGNPVIRVEAKLTNSVPRQLEHSALFPVTAGGVTRDFIGPPPGKVWNTNQLNFTALIRMKEHRK

Solvent-accessible surface area (backbone atoms only — not comparable to full-atom values): 9392 Å² total; per-residue (Å²): 134,69,51,32,49,46,70,41,89,91,69,54,32,38,37,38,47,25,69,46,30,30,42,29,29,47,64,15,41,63,52,67,57,48,44,26,37,53,87,65,50,70,53,58,77,48,52,56,46,42,31,42,32,42,100,91,47,71,26,24,40,70,62,31,67,74,20,45,78,47,80,78,42,64,38,63,56,39,33,29,36,35,25,36,43,38,35,11,26,88,87,50,81,84,71,47,56,60,45,80,52,44,34,40,39,35,35,41,41,39,40,49,69,44,50,44,39,41,36,41,39,34,48,42,64,61,59,103,62,76,39,36,48,43,63,40,69,108,22,75,52,74,51,62,47,76,57,79,63,61,84,68,75,83,48,78,43,81,52,72,68,46,68,48,42,41,36,48,32,63,39,87,74,81,128

pLDDT: mean 79.72, std 14.6, range [45.53, 97.81]

Nearest PDB structures (foldseek):
  2yfn-assembly1_A  TM=5.568E-01  e=5.178E-02  Mediterraneibacter gnavus E1
  8k7v-assembly1_B  TM=5.316E-01  e=1.395E-01  Blautia pseudococcoides
  6nb7-assembly1_C  TM=1.899E-01  e=2.028E+00  Severe acute respiratory syndrome-related coronavirus

Secondary structure (DSSP, 8-state):
---SEEE-TTT--EEEE-SSEEEEEPTB-SSEEEEEETTSPBPPPB--EEEEEETTEEEESTT---BEEEEEEE-SSEEEEEEEE--EE-SSSSSPEE-TT-EEEEEEEEETT-SEEEEEEEEES--SS--EEEEE---BSSSEEEEEESSPTT----GGG-EEEEEEEE-----

Radius of gyration: 16.44 Å; Cα contacts (8 Å, |Δi|>4): 447; chains: 1; bounding box: 41×35×42 Å

Foldseek 3Di:
DDWQWDQDPPFRKIWGHQLQKIFIDGAFAQDTFWIGGNVRHTFPTWDDFFWKAFPVGIFGRRPTRHWDKDWPDIHNFKTKIKTKAFTFAPPDPDDTHGDPFKMKIWIWIDGRPAQKIKIKIKIDGDDPGFMFTQGPPGRDDPFWDWDQDFDDGPDGDRRRIDIGMTITGGGDPDD